Protein AF-A0A7V9PMR8-F1 (afdb_monomer)

Solvent-accessible surface area (backbone atoms only — not comparable to full-atom values): 5428 Å² total; per-residue (Å²): 141,79,83,82,80,80,77,72,96,74,81,78,82,47,84,84,66,37,72,68,54,50,50,52,55,52,49,51,52,54,53,53,50,59,64,67,62,66,70,69,76,81,69,92,73,72,91,62,100,39,61,42,54,69,80,44,74,50,74,47,78,76,52,99,87,48,60,45,77,51,71,54,83,31,55,55,80,87,69,127

Foldseek 3Di:
DDDDDPPDPDDDVDPVPPPVNCCVVVVVVVVVVVVVVPPDDDPPDDDDPAPQQPVHKDWADDDPVDTDIDGGGCRPVPPD

pLDDT: mean 80.86, std 15.11, range [43.28, 98.5]

Sequence (80 aa):
MEGERSVGLTGDWDARISRRTLLRTGGSAAAGLLVLSQAAPANAAPPFAGDPFSLGVASGDPAPDGFVLWTRLAPAPLEG

Mean predicted aligned error: 15.05 Å

Structure (mmCIF, N/CA/C/O backbone):
data_AF-A0A7V9PMR8-F1
#
_entry.id   AF-A0A7V9PMR8-F1
#
loop_
_atom_site.group_PDB
_atom_site.id
_atom_site.type_symbol
_atom_site.label_atom_id
_atom_site.label_alt_id
_atom_site.label_comp_id
_atom_site.label_asym_id
_atom_site.label_entity_id
_atom_site.label_seq_id
_atom_site.pdbx_PDB_ins_code
_atom_site.Cartn_x
_atom_site.Cartn_y
_atom_site.Cartn_z
_atom_site.occupancy
_atom_site.B_iso_or_equiv
_atom_site.auth_seq_id
_atom_site.auth_comp_id
_atom_site.auth_asym_id
_atom_site.auth_atom_id
_atom_site.pdbx_PDB_model_num
ATOM 1 N N . MET A 1 1 ? 13.901 25.589 80.730 1.00 46.28 1 MET A N 1
ATOM 2 C CA . MET A 1 1 ? 14.057 26.860 79.994 1.00 46.28 1 MET A CA 1
ATOM 3 C C . MET A 1 1 ? 14.915 26.545 78.783 1.00 46.28 1 MET A C 1
ATOM 5 O O . MET A 1 1 ? 16.123 26.709 78.832 1.00 46.28 1 MET A O 1
ATOM 9 N N . GLU A 1 2 ? 14.290 25.948 77.769 1.00 43.28 2 GLU A N 1
ATOM 10 C CA . GLU A 1 2 ? 14.936 25.503 76.532 1.00 43.28 2 GLU A CA 1
ATOM 11 C C . GLU A 1 2 ? 14.595 26.539 75.459 1.00 43.28 2 GLU A C 1
ATOM 13 O O . GLU A 1 2 ? 13.419 26.823 75.233 1.00 43.28 2 GLU A O 1
ATOM 18 N N . GLY A 1 3 ? 15.617 27.172 74.885 1.00 51.91 3 GLY A N 1
ATOM 19 C CA . GLY A 1 3 ? 15.458 28.195 73.859 1.00 51.91 3 GLY A CA 1
ATOM 20 C C . GLY A 1 3 ? 15.095 27.558 72.524 1.00 51.91 3 GLY A C 1
ATOM 21 O O . GLY A 1 3 ? 15.915 26.871 71.914 1.00 51.91 3 GLY A O 1
ATOM 22 N N . GLU A 1 4 ? 13.871 27.804 72.066 1.00 51.91 4 GLU A N 1
ATOM 23 C CA . GLU A 1 4 ? 13.384 27.388 70.755 1.00 51.91 4 GLU A CA 1
ATOM 24 C C . GLU A 1 4 ? 14.209 28.058 69.650 1.00 51.91 4 GLU A C 1
ATOM 26 O O . GLU A 1 4 ? 14.164 29.269 69.422 1.00 51.91 4 GLU A O 1
ATOM 31 N N . ARG A 1 5 ? 14.994 27.247 68.943 1.00 58.81 5 ARG A N 1
ATOM 32 C CA . ARG A 1 5 ? 15.708 27.661 67.737 1.00 58.81 5 ARG A CA 1
ATOM 33 C C . ARG A 1 5 ? 14.699 27.670 66.595 1.00 58.81 5 ARG A C 1
ATOM 35 O O . ARG A 1 5 ? 14.433 26.636 65.988 1.00 58.81 5 ARG A O 1
ATOM 42 N N . SER A 1 6 ? 14.121 28.837 66.330 1.00 52.34 6 SER A N 1
ATOM 43 C CA . SER A 1 6 ? 13.284 29.095 65.157 1.00 52.34 6 SER A CA 1
ATOM 44 C C . SER A 1 6 ? 14.088 28.830 63.876 1.00 52.34 6 SER A C 1
ATOM 46 O O . SER A 1 6 ? 14.848 29.686 63.420 1.00 52.34 6 SER A O 1
ATOM 48 N N . VAL A 1 7 ? 13.919 27.647 63.281 1.00 59.59 7 VAL A N 1
ATOM 49 C CA . VAL A 1 7 ? 14.335 27.379 61.900 1.00 59.59 7 VAL A CA 1
ATOM 50 C C . VAL A 1 7 ? 13.379 28.146 60.991 1.00 59.59 7 VAL A C 1
ATOM 52 O O . VAL A 1 7 ? 12.226 27.759 60.811 1.00 59.59 7 VAL A O 1
ATOM 55 N N . GLY A 1 8 ? 13.847 29.274 60.457 1.00 54.34 8 GLY A N 1
ATOM 56 C CA . GLY A 1 8 ? 13.109 30.037 59.458 1.00 54.34 8 GLY A CA 1
ATOM 57 C C . GLY A 1 8 ? 12.833 29.171 58.228 1.00 54.34 8 GLY A C 1
ATOM 58 O O . GLY A 1 8 ? 13.739 28.556 57.674 1.00 54.34 8 GLY A O 1
ATOM 59 N N . LEU A 1 9 ? 11.575 29.139 57.789 1.00 59.56 9 LEU A N 1
ATOM 60 C CA . LEU A 1 9 ? 11.088 28.392 56.617 1.00 59.56 9 LEU A CA 1
ATOM 61 C C . LEU A 1 9 ? 11.584 28.963 55.271 1.00 59.56 9 LEU A C 1
ATOM 63 O O . LEU A 1 9 ? 11.125 28.553 54.206 1.00 59.56 9 LEU A O 1
ATOM 67 N N . THR A 1 10 ? 12.514 29.914 55.303 1.00 65.81 10 THR A N 1
ATOM 68 C CA . THR A 1 10 ? 12.999 30.669 54.152 1.00 65.81 10 THR A CA 1
ATOM 69 C C . THR A 1 10 ? 14.484 30.396 53.930 1.00 65.81 10 THR A C 1
ATOM 71 O O . THR A 1 10 ? 15.341 30.996 54.569 1.00 65.81 10 THR A O 1
ATOM 74 N N . GLY A 1 11 ? 14.776 29.530 52.953 1.00 59.62 11 GLY A N 1
ATOM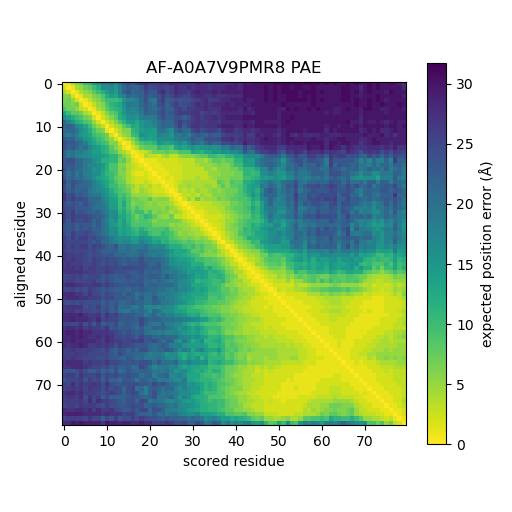 75 C CA . GLY A 1 11 ? 15.859 29.827 52.013 1.00 59.62 11 GLY A CA 1
ATOM 76 C C . GLY A 1 11 ? 17.068 28.897 51.908 1.00 59.62 11 GLY A C 1
ATOM 77 O O . GLY A 1 11 ? 17.981 29.292 51.198 1.00 59.62 11 GLY A O 1
ATOM 78 N N . ASP A 1 12 ? 17.110 27.706 52.523 1.00 59.53 12 ASP A N 1
ATOM 79 C CA . ASP A 1 12 ? 18.293 26.816 52.380 1.00 59.53 12 ASP A CA 1
ATOM 80 C C . ASP A 1 12 ? 18.007 25.409 51.808 1.00 59.53 12 ASP A C 1
ATOM 82 O O . ASP A 1 12 ? 18.897 24.724 51.311 1.00 59.53 12 ASP A O 1
ATOM 86 N N . TRP A 1 13 ? 16.740 24.990 51.727 1.00 58.81 13 TRP A N 1
ATOM 87 C CA . TRP A 1 13 ? 16.363 23.766 50.995 1.00 58.81 13 TRP A CA 1
ATOM 88 C C . TRP A 1 13 ? 16.393 23.938 49.460 1.00 58.81 13 TRP A C 1
ATOM 90 O O . TRP A 1 13 ? 16.355 22.956 48.718 1.00 58.81 13 TRP A O 1
ATOM 100 N N . ASP A 1 14 ? 16.453 25.183 48.978 1.00 56.66 14 ASP A N 1
ATOM 101 C CA . ASP A 1 14 ? 16.046 25.586 47.620 1.00 56.66 14 ASP A CA 1
ATOM 102 C C . ASP A 1 14 ? 17.179 25.513 46.572 1.00 56.66 14 ASP A C 1
ATOM 104 O O . ASP A 1 14 ? 16.933 25.506 45.365 1.00 56.66 14 ASP A O 1
ATOM 108 N N . ALA A 1 15 ? 18.445 25.410 46.999 1.00 60.72 15 ALA A N 1
ATOM 109 C CA . ALA A 1 15 ? 19.586 25.409 46.077 1.00 60.72 15 ALA A CA 1
ATOM 110 C C . ALA A 1 15 ? 19.754 24.086 45.306 1.00 60.72 15 ALA A C 1
ATOM 112 O O . ALA A 1 15 ? 20.373 24.066 44.242 1.00 60.72 15 ALA A O 1
ATOM 113 N N . ARG A 1 16 ? 19.203 22.974 45.817 1.00 64.31 16 ARG A N 1
ATOM 114 C CA . ARG A 1 16 ? 19.352 21.656 45.176 1.00 64.31 16 ARG A CA 1
ATOM 115 C C . ARG A 1 16 ? 18.255 21.346 44.160 1.00 64.31 16 ARG A C 1
ATOM 117 O O . ARG A 1 16 ? 18.546 20.683 43.170 1.00 64.31 16 ARG A O 1
ATOM 124 N N . ILE A 1 17 ? 17.025 21.838 44.355 1.00 72.62 17 ILE A N 1
ATOM 125 C CA . ILE A 1 17 ? 15.909 21.650 43.410 1.00 72.62 17 ILE A CA 1
ATOM 126 C C . ILE A 1 17 ? 15.009 22.896 43.403 1.00 72.62 17 ILE A C 1
ATOM 128 O O . ILE A 1 17 ? 14.009 22.966 44.110 1.00 72.62 17 ILE A O 1
ATOM 132 N N . SER A 1 18 ? 15.332 23.869 42.549 1.00 85.00 18 SER A N 1
ATOM 133 C CA . S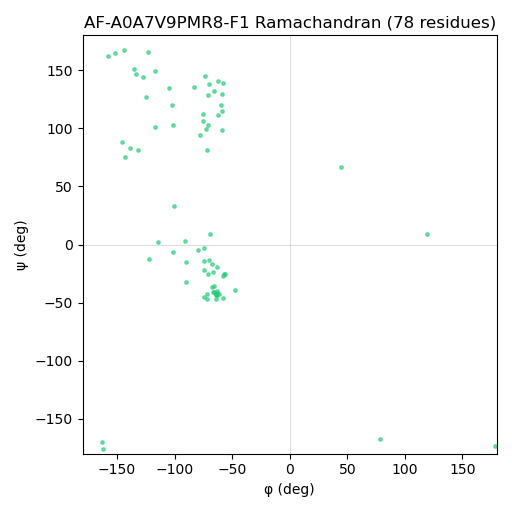ER A 1 18 ? 14.453 25.018 42.298 1.00 85.00 18 SER A CA 1
ATOM 134 C C . SER A 1 18 ? 13.241 24.614 41.448 1.00 85.00 18 SER A C 1
ATOM 136 O O . SER A 1 18 ? 13.378 23.854 40.483 1.00 85.00 18 SER A O 1
ATOM 138 N N . ARG A 1 19 ? 12.067 25.217 41.705 1.00 81.31 19 ARG A N 1
ATOM 139 C CA . ARG A 1 19 ? 10.863 25.109 40.845 1.00 81.31 19 ARG A CA 1
ATOM 140 C C . ARG A 1 19 ? 11.174 25.332 39.363 1.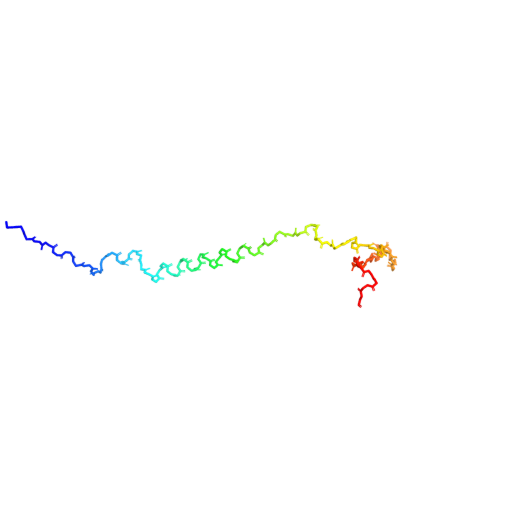00 81.31 19 ARG A C 1
ATOM 142 O O . ARG A 1 19 ? 10.637 24.643 38.504 1.00 81.31 19 ARG A O 1
ATOM 149 N N . ARG A 1 20 ? 12.061 26.282 39.051 1.00 82.00 20 ARG A N 1
ATOM 150 C CA . ARG A 1 20 ? 12.467 26.581 37.669 1.00 82.00 20 ARG A CA 1
ATOM 151 C C . ARG A 1 20 ? 13.250 25.431 37.042 1.00 82.00 20 ARG A C 1
ATOM 153 O O . ARG A 1 20 ? 13.036 25.129 35.871 1.00 82.00 20 ARG A O 1
ATOM 160 N N . THR A 1 21 ? 14.145 24.809 37.806 1.00 82.25 21 THR A N 1
ATOM 161 C CA . THR A 1 21 ? 14.901 23.633 37.365 1.00 82.25 21 THR A CA 1
ATOM 162 C C . THR A 1 21 ? 13.947 22.478 37.107 1.00 82.25 21 THR A C 1
ATOM 164 O O . THR A 1 21 ? 13.995 21.914 36.022 1.00 82.25 21 THR A O 1
ATOM 167 N N . LEU A 1 22 ? 13.013 22.220 38.029 1.00 83.50 22 LEU A N 1
ATOM 168 C CA . LEU A 1 22 ? 11.989 21.185 37.882 1.00 83.50 22 LEU A CA 1
ATOM 169 C C . LEU A 1 22 ? 11.123 21.389 36.629 1.00 83.50 22 LEU A C 1
ATOM 171 O O . LEU A 1 22 ? 10.916 20.451 35.868 1.00 83.50 22 LEU A O 1
ATOM 175 N N . LEU A 1 23 ? 10.648 22.614 36.381 1.00 86.00 23 LEU A N 1
ATOM 176 C CA . LEU A 1 23 ? 9.827 22.915 35.204 1.00 86.00 23 LEU A CA 1
ATOM 177 C C . LEU A 1 23 ? 10.615 22.790 33.895 1.00 86.00 23 LEU A C 1
ATOM 179 O O . LEU A 1 23 ? 10.076 22.320 32.898 1.00 86.00 23 LEU A O 1
ATOM 183 N N . ARG A 1 24 ? 11.895 23.178 33.883 1.00 84.00 24 ARG A N 1
ATOM 184 C CA . ARG A 1 24 ? 12.742 23.065 32.688 1.00 84.00 24 ARG A CA 1
ATOM 185 C C . ARG A 1 24 ? 13.111 21.619 32.378 1.00 84.00 24 ARG A C 1
ATOM 187 O O . ARG A 1 24 ? 12.999 21.216 31.224 1.00 84.00 24 ARG A O 1
ATOM 194 N N . THR A 1 25 ? 13.535 20.842 33.372 1.00 80.19 25 THR A N 1
ATOM 195 C CA . THR A 1 25 ? 13.937 19.443 33.164 1.00 80.19 25 THR A CA 1
ATOM 196 C C . THR A 1 25 ? 12.721 18.547 32.951 1.00 80.19 25 THR A C 1
ATOM 198 O O . THR A 1 25 ? 12.697 17.785 31.988 1.00 80.19 25 THR A O 1
ATOM 201 N N . GLY A 1 26 ? 11.677 18.705 33.769 1.00 80.88 26 GLY A N 1
ATOM 202 C CA . GLY A 1 26 ? 10.413 17.983 33.627 1.00 80.88 26 GLY A CA 1
ATOM 203 C C . GLY A 1 26 ? 9.681 18.319 32.327 1.00 80.88 26 GLY A C 1
ATOM 204 O O . GLY A 1 26 ? 9.230 17.412 31.630 1.00 80.88 26 GLY A O 1
ATOM 205 N N . GLY A 1 27 ? 9.632 19.601 31.944 1.00 79.44 27 GLY A N 1
ATOM 206 C CA . GLY A 1 27 ? 9.031 20.038 30.680 1.00 79.44 27 GLY A CA 1
ATOM 207 C C . GLY A 1 27 ? 9.769 19.503 29.449 1.00 79.44 27 GLY A C 1
ATOM 208 O O . GLY A 1 27 ? 9.132 19.010 28.521 1.00 79.44 27 GLY A O 1
ATOM 209 N N . SER A 1 28 ? 11.107 19.526 29.462 1.00 77.56 28 SER A N 1
ATOM 210 C CA . SER A 1 28 ? 11.929 18.982 28.366 1.00 77.56 28 SER A CA 1
ATOM 211 C C . SER A 1 28 ? 11.784 17.464 28.229 1.00 77.56 28 SER A C 1
ATOM 213 O O . SER A 1 28 ? 11.670 16.957 27.116 1.00 77.56 28 SER A O 1
ATOM 215 N N . ALA A 1 29 ? 11.744 16.736 29.350 1.00 78.50 29 ALA A N 1
ATOM 216 C CA . ALA A 1 29 ? 11.550 15.288 29.346 1.00 78.50 29 ALA A CA 1
ATOM 217 C C . ALA A 1 29 ? 10.169 14.897 28.792 1.00 78.50 29 ALA A C 1
ATOM 219 O O . ALA A 1 29 ? 10.074 14.004 27.951 1.00 78.50 29 ALA A O 1
ATOM 220 N N . ALA A 1 30 ? 9.110 15.603 29.201 1.00 73.56 30 ALA A N 1
ATOM 221 C CA . ALA A 1 30 ? 7.761 15.374 28.688 1.00 73.56 30 ALA A CA 1
ATOM 222 C C . ALA A 1 30 ? 7.655 15.669 27.180 1.00 73.56 30 ALA A C 1
ATOM 224 O O . ALA A 1 30 ? 7.09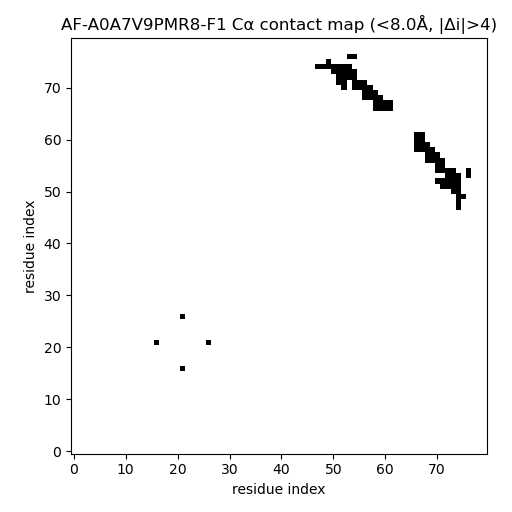4 14.868 26.436 1.00 73.56 30 ALA A O 1
ATOM 225 N N . ALA A 1 31 ? 8.245 16.773 26.710 1.00 74.81 31 ALA A N 1
ATOM 226 C CA . ALA A 1 31 ? 8.272 17.109 25.286 1.00 74.81 31 ALA A CA 1
ATOM 227 C C . ALA A 1 31 ? 9.052 16.074 24.456 1.00 74.81 31 ALA A C 1
ATOM 229 O O . ALA A 1 31 ? 8.597 15.673 23.386 1.00 74.81 31 ALA A O 1
ATOM 230 N N . GLY A 1 32 ? 10.193 15.596 24.965 1.00 77.81 32 GLY A N 1
ATOM 231 C CA . GLY A 1 32 ? 10.980 14.547 24.315 1.00 77.81 32 GLY A CA 1
ATOM 232 C C . GLY A 1 32 ? 10.209 13.232 24.170 1.00 77.81 32 GLY A C 1
ATOM 233 O O . GLY A 1 32 ? 10.229 12.629 23.100 1.00 77.81 32 GLY A O 1
ATOM 234 N N . LEU A 1 33 ? 9.467 12.822 25.204 1.00 76.94 33 LEU A N 1
ATOM 235 C CA . LEU A 1 33 ? 8.624 11.622 25.152 1.00 76.94 33 LEU A CA 1
ATOM 236 C C . LEU A 1 33 ? 7.500 11.741 24.116 1.00 76.94 33 LEU A C 1
ATOM 238 O O . LEU A 1 33 ? 7.265 10.782 23.388 1.00 76.94 33 LEU A O 1
ATOM 242 N N . LEU A 1 34 ? 6.862 12.910 24.000 1.00 77.44 34 LEU A N 1
ATOM 243 C CA . LEU A 1 34 ? 5.812 13.146 23.004 1.00 77.44 34 LEU A CA 1
ATOM 244 C C . LEU A 1 34 ? 6.331 13.093 21.565 1.00 77.44 34 LEU A C 1
ATOM 246 O O . LEU A 1 34 ? 5.613 12.631 20.687 1.00 77.44 34 LEU A O 1
ATOM 250 N N . VAL A 1 35 ? 7.560 13.556 21.309 1.00 75.31 35 VAL A N 1
ATOM 251 C CA . VAL A 1 35 ? 8.180 13.484 19.973 1.00 75.31 35 VAL A CA 1
ATOM 252 C C . VAL A 1 35 ? 8.562 12.044 19.631 1.00 75.31 35 VAL A C 1
ATOM 254 O O . VAL A 1 35 ? 8.300 11.586 18.520 1.00 75.31 35 VAL A O 1
ATOM 257 N N . LEU A 1 36 ? 9.131 11.307 20.587 1.00 74.38 36 LEU A N 1
ATOM 258 C CA . LEU A 1 36 ? 9.515 9.907 20.392 1.00 74.38 36 LEU A CA 1
ATOM 259 C C . LEU A 1 36 ? 8.304 8.963 20.293 1.00 74.38 36 LEU A C 1
ATOM 261 O O . LEU A 1 36 ? 8.404 7.919 19.653 1.00 74.38 36 LEU A O 1
ATOM 265 N N . SER A 1 37 ? 7.154 9.326 20.870 1.00 70.19 37 SER A N 1
ATOM 266 C CA . SER A 1 37 ? 5.921 8.532 20.790 1.00 70.19 37 SER A CA 1
ATOM 267 C C . SER A 1 37 ? 5.147 8.696 19.479 1.00 70.19 37 SER A C 1
ATOM 269 O O . SER A 1 37 ? 4.156 8.000 19.286 1.00 70.19 37 SER A O 1
ATOM 271 N N . GLN A 1 38 ? 5.567 9.590 18.573 1.00 71.00 38 GLN A N 1
ATOM 272 C CA . GLN A 1 38 ? 4.899 9.776 17.272 1.00 71.00 38 GLN A CA 1
ATOM 273 C C . GLN A 1 38 ? 5.193 8.651 16.271 1.00 71.00 38 GLN A C 1
ATOM 275 O O . GLN A 1 38 ? 4.672 8.668 15.155 1.00 71.00 38 GLN A O 1
ATOM 280 N N . ALA A 1 39 ? 6.032 7.677 16.631 1.00 71.00 39 ALA A N 1
ATOM 281 C CA . ALA A 1 39 ? 6.235 6.485 15.825 1.00 71.00 39 ALA A CA 1
ATOM 282 C C . ALA A 1 39 ? 4.988 5.591 15.910 1.00 71.00 39 ALA A C 1
ATOM 284 O O . ALA A 1 39 ? 4.931 4.636 16.684 1.00 71.00 39 ALA A O 1
ATOM 285 N N . ALA A 1 40 ? 3.968 5.912 15.114 1.00 73.69 40 ALA A N 1
ATOM 286 C CA . ALA A 1 40 ? 2.885 4.981 14.861 1.00 73.69 40 ALA A CA 1
ATOM 287 C C . ALA A 1 40 ? 3.456 3.778 14.091 1.00 73.69 40 ALA A C 1
ATOM 289 O O . ALA A 1 40 ? 4.187 3.976 13.112 1.00 73.69 40 ALA A O 1
ATOM 290 N N . PRO A 1 41 ? 3.154 2.534 14.501 1.00 76.69 41 PRO A N 1
ATOM 291 C CA . PRO A 1 41 ? 3.519 1.380 13.698 1.00 76.69 41 PRO A CA 1
ATOM 292 C C . PRO A 1 41 ? 2.882 1.517 12.312 1.00 76.69 41 PRO A C 1
ATOM 294 O O . PRO A 1 41 ? 1.728 1.931 12.183 1.00 76.69 41 PRO A O 1
ATOM 297 N N . ALA A 1 42 ? 3.633 1.167 11.268 1.00 77.50 42 ALA A N 1
ATOM 298 C CA . ALA A 1 42 ? 3.063 1.058 9.936 1.00 77.50 42 ALA A CA 1
ATOM 299 C C . ALA A 1 42 ? 1.943 0.009 9.979 1.00 77.50 42 ALA A C 1
ATOM 301 O O . ALA A 1 42 ? 2.177 -1.152 10.320 1.00 77.50 42 ALA A O 1
AT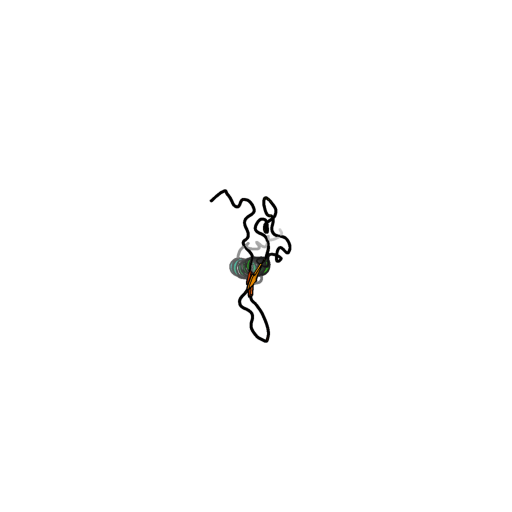OM 302 N N . ASN A 1 43 ? 0.718 0.423 9.654 1.00 79.69 43 ASN A N 1
ATOM 303 C CA . ASN A 1 43 ? -0.406 -0.497 9.566 1.00 79.69 43 ASN A CA 1
ATOM 304 C C . ASN A 1 43 ? -0.232 -1.346 8.306 1.00 79.69 43 ASN A C 1
ATOM 306 O O . ASN A 1 43 ? -0.545 -0.899 7.206 1.00 79.69 43 ASN A O 1
ATOM 310 N N . ALA A 1 44 ? 0.274 -2.569 8.474 1.00 78.44 44 ALA A N 1
ATOM 311 C CA . ALA A 1 44 ? 0.474 -3.520 7.378 1.00 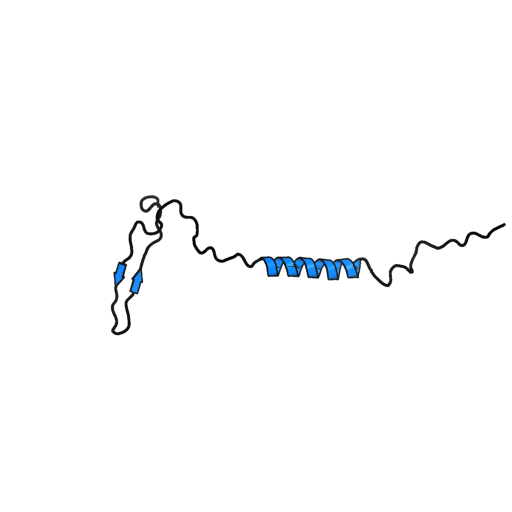78.44 44 ALA A CA 1
ATOM 312 C C . ALA A 1 44 ? -0.844 -3.939 6.693 1.00 78.44 44 ALA A C 1
ATOM 314 O O . ALA A 1 44 ? -0.824 -4.421 5.565 1.00 78.44 44 ALA A O 1
ATOM 315 N N . ALA A 1 45 ? -1.981 -3.739 7.364 1.00 81.69 45 ALA A N 1
ATOM 316 C CA . ALA A 1 45 ? -3.317 -4.008 6.847 1.00 81.69 45 ALA A CA 1
ATOM 317 C C . ALA A 1 45 ? -4.272 -2.869 7.252 1.00 81.69 45 ALA A C 1
ATOM 319 O O . ALA A 1 45 ? -4.947 -2.971 8.280 1.00 81.69 45 ALA A O 1
ATOM 320 N N . PRO A 1 46 ? -4.299 -1.747 6.510 1.00 84.19 46 PRO A N 1
ATOM 321 C CA . PRO A 1 46 ? -5.250 -0.678 6.784 1.00 84.19 46 PRO A CA 1
ATOM 322 C C . PRO A 1 46 ? -6.690 -1.191 6.598 1.00 84.19 46 PRO A C 1
ATOM 324 O O . PRO A 1 46 ? -6.949 -1.972 5.679 1.00 84.19 46 PRO A O 1
ATOM 327 N N . PRO A 1 47 ? -7.634 -0.782 7.462 1.00 88.50 47 PRO A N 1
ATOM 328 C CA . PRO A 1 47 ? -9.016 -1.224 7.354 1.00 88.50 47 PRO A CA 1
ATOM 329 C C . PRO A 1 47 ? -9.686 -0.586 6.132 1.00 88.50 47 PRO A C 1
ATOM 331 O O . PRO A 1 47 ? -9.677 0.635 5.972 1.00 88.50 47 PRO A O 1
ATOM 334 N N . PHE A 1 48 ? -10.313 -1.414 5.300 1.00 90.94 48 PHE A N 1
ATOM 335 C CA . PHE A 1 48 ? -11.190 -0.988 4.210 1.00 90.94 48 PHE A CA 1
ATOM 336 C C . PHE A 1 48 ? -12.609 -1.500 4.471 1.00 90.94 48 PHE A C 1
ATOM 338 O O . PHE A 1 48 ? -12.789 -2.559 5.068 1.00 90.94 48 PHE A O 1
ATOM 345 N N . ALA A 1 49 ? -13.624 -0.758 4.018 1.00 90.00 49 ALA A N 1
ATOM 346 C CA . ALA A 1 49 ? -15.029 -1.155 4.165 1.00 90.00 49 ALA A CA 1
ATOM 347 C C . ALA A 1 49 ? -15.406 -2.402 3.333 1.00 90.00 49 ALA A C 1
ATOM 349 O O 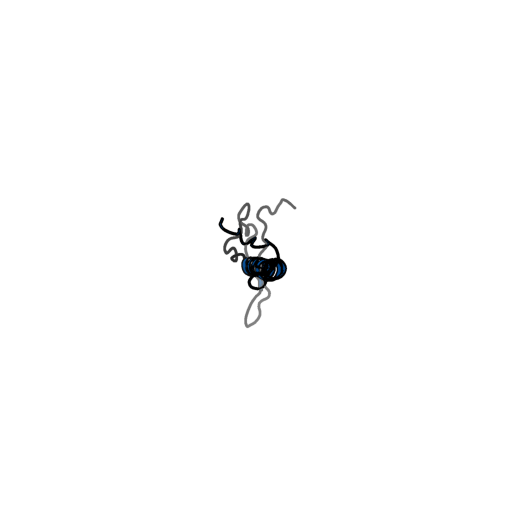. ALA A 1 49 ? -16.429 -3.031 3.585 1.00 90.00 49 ALA A O 1
ATOM 350 N N . GLY A 1 50 ? -14.573 -2.762 2.357 1.00 90.69 50 GLY A N 1
ATOM 351 C CA . GLY A 1 50 ? -14.715 -3.914 1.471 1.00 90.69 50 GLY A CA 1
ATOM 352 C C . GLY A 1 50 ? -13.380 -4.220 0.796 1.00 90.69 50 GLY A C 1
ATOM 353 O O . GLY A 1 50 ? -12.360 -3.637 1.169 1.00 90.69 50 GLY A O 1
ATOM 354 N N . ASP A 1 51 ? -13.379 -5.111 -0.197 1.00 93.56 51 ASP A N 1
ATOM 355 C CA . ASP A 1 51 ? -12.172 -5.410 -0.975 1.00 93.56 51 ASP A CA 1
ATOM 356 C C . ASP A 1 51 ? -11.635 -4.131 -1.652 1.00 93.56 51 ASP A C 1
ATOM 358 O O . ASP A 1 51 ? -12.318 -3.559 -2.510 1.00 93.56 51 ASP A O 1
ATOM 362 N N . PRO A 1 52 ? -10.430 -3.647 -1.288 1.00 94.44 52 PRO A N 1
ATOM 363 C CA . PRO A 1 52 ? -9.877 -2.443 -1.887 1.00 94.44 52 PRO A CA 1
ATOM 364 C C . PRO A 1 52 ? -9.552 -2.619 -3.373 1.00 94.44 52 PRO A C 1
ATOM 366 O O . PRO A 1 52 ? -9.549 -1.624 -4.095 1.00 94.44 52 PRO A O 1
ATOM 369 N N . PHE A 1 53 ? -9.327 -3.845 -3.852 1.00 95.81 53 PHE A N 1
ATOM 370 C CA . PHE A 1 53 ? -8.949 -4.135 -5.237 1.00 95.81 53 PHE A CA 1
ATOM 371 C C . PHE A 1 53 ? -10.134 -4.623 -6.079 1.00 95.81 53 PHE A C 1
ATOM 373 O O . PHE A 1 53 ? -9.956 -5.407 -7.008 1.00 95.81 53 PHE A O 1
ATOM 380 N N . SER A 1 54 ? -11.341 -4.122 -5.799 1.00 95.44 54 SER A N 1
ATOM 381 C CA . SER A 1 54 ? -12.583 -4.510 -6.492 1.00 95.44 54 SER A CA 1
ATOM 382 C C . SER A 1 54 ? -12.547 -4.324 -8.020 1.00 95.44 54 SER A C 1
ATOM 384 O O . SER A 1 54 ? -13.250 -5.017 -8.751 1.00 95.44 54 SER A O 1
ATOM 386 N N . LEU A 1 55 ? -11.713 -3.403 -8.517 1.00 96.12 55 LEU A N 1
ATOM 387 C CA . LEU A 1 55 ? -11.494 -3.143 -9.947 1.00 96.12 55 LEU A CA 1
ATOM 388 C C . LEU A 1 55 ? -10.342 -3.968 -10.545 1.00 96.12 55 LEU A C 1
ATOM 390 O O . LEU A 1 55 ? -10.008 -3.811 -11.719 1.00 96.12 55 LEU A O 1
ATOM 394 N N . GLY A 1 56 ? -9.732 -4.837 -9.742 1.00 97.06 56 GLY A N 1
ATOM 395 C CA . GLY A 1 56 ? -8.624 -5.697 -10.117 1.00 97.06 56 GLY A CA 1
ATOM 396 C C . GLY A 1 56 ? -7.266 -4.995 -10.165 1.00 97.06 56 GLY A C 1
ATOM 397 O O . GLY A 1 56 ? -7.054 -3.879 -9.679 1.00 97.06 56 GLY A O 1
ATOM 398 N N . VAL A 1 57 ? -6.316 -5.707 -10.759 1.00 97.88 57 VAL A N 1
ATOM 399 C CA . VAL A 1 57 ? -4.933 -5.282 -10.982 1.00 97.88 57 VAL A CA 1
ATOM 400 C C . VAL A 1 57 ? -4.636 -5.482 -12.457 1.00 97.88 57 VAL A C 1
ATOM 402 O O . VAL A 1 57 ? -5.109 -6.449 -13.058 1.00 97.88 57 VAL A O 1
ATOM 405 N N . ALA A 1 58 ? -3.855 -4.586 -13.041 1.00 97.56 58 ALA A N 1
ATOM 406 C CA . ALA A 1 58 ? -3.465 -4.698 -14.433 1.00 97.56 58 ALA A CA 1
ATOM 407 C C . ALA A 1 58 ? -2.030 -4.213 -14.665 1.00 97.56 58 ALA A C 1
ATOM 409 O O . ALA A 1 58 ? -1.391 -3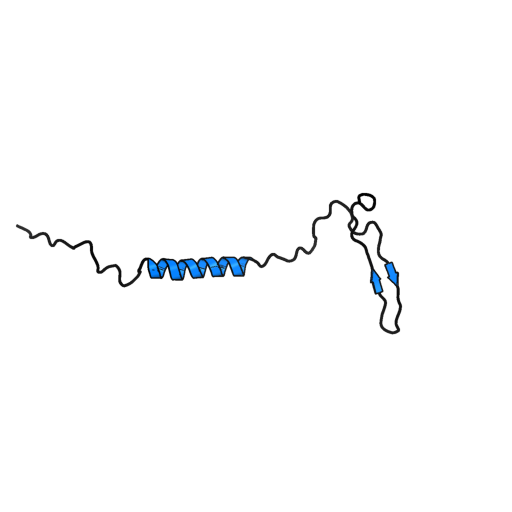.629 -13.785 1.00 97.56 58 ALA A O 1
ATOM 410 N N . SER A 1 59 ? -1.510 -4.528 -15.849 1.00 98.25 59 SER A N 1
ATOM 411 C CA . SER A 1 59 ? -0.134 -4.258 -16.265 1.00 98.25 59 SER A CA 1
ATOM 412 C C . SER A 1 59 ? -0.082 -3.647 -17.664 1.00 98.25 59 SER A C 1
ATOM 414 O O . SER A 1 59 ? -0.903 -4.009 -18.509 1.00 98.25 59 SER A O 1
ATOM 416 N N . GLY A 1 60 ? 0.878 -2.762 -17.935 1.00 97.81 60 GLY A N 1
ATOM 417 C CA . GLY A 1 60 ? 1.016 -2.061 -19.220 1.00 97.81 60 GLY A CA 1
ATOM 418 C C . GLY A 1 60 ? 2.405 -1.454 -19.434 1.00 97.81 60 GLY A C 1
ATOM 419 O O . GLY A 1 60 ? 3.290 -1.669 -18.614 1.00 97.81 60 GLY A O 1
ATOM 420 N N . ASP A 1 61 ? 2.592 -0.727 -20.540 1.00 97.81 61 ASP A N 1
ATOM 421 C CA . ASP A 1 61 ? 3.849 -0.058 -20.933 1.00 97.81 61 ASP A CA 1
ATOM 422 C C . ASP A 1 61 ? 5.115 -0.920 -20.749 1.00 97.81 61 ASP A C 1
ATOM 424 O O . ASP A 1 61 ? 5.957 -0.634 -19.894 1.00 97.81 61 ASP A O 1
ATOM 428 N N . PRO A 1 62 ? 5.259 -2.011 -21.527 1.00 97.81 62 PRO A N 1
ATOM 429 C CA . PRO A 1 62 ? 6.423 -2.878 -21.426 1.00 97.81 62 PRO A CA 1
ATOM 430 C C . PRO A 1 62 ? 7.695 -2.205 -21.963 1.00 97.81 62 PRO A C 1
ATOM 432 O O . PRO A 1 62 ? 7.707 -1.600 -23.036 1.00 97.81 62 PRO A O 1
ATOM 435 N N . ALA A 1 63 ? 8.788 -2.405 -21.236 1.00 98.19 63 ALA A N 1
ATOM 436 C CA . ALA A 1 63 ? 10.163 -2.089 -21.590 1.00 98.19 63 ALA A CA 1
ATOM 437 C C . ALA A 1 63 ? 11.020 -3.373 -21.511 1.00 98.19 63 ALA A C 1
ATOM 439 O O . ALA A 1 63 ? 10.579 -4.377 -20.945 1.00 98.19 63 ALA A O 1
ATOM 440 N N . PRO A 1 64 ? 12.247 -3.389 -22.064 1.00 98.44 64 PRO A N 1
ATOM 441 C CA . PRO A 1 64 ? 13.106 -4.576 -22.022 1.00 98.44 64 PRO A CA 1
ATOM 442 C C . PRO A 1 64 ? 13.406 -5.103 -20.609 1.00 98.44 64 PRO A C 1
ATOM 444 O O . PRO A 1 64 ? 13.702 -6.285 -20.450 1.00 98.44 64 PRO A O 1
ATOM 447 N N . ASP A 1 65 ? 13.340 -4.240 -19.598 1.00 98.19 65 ASP A N 1
ATOM 448 C CA . ASP A 1 65 ? 13.672 -4.518 -18.201 1.00 98.19 65 ASP A CA 1
ATOM 449 C C . ASP A 1 65 ? 12.471 -4.427 -17.244 1.00 98.19 65 ASP A C 1
ATOM 451 O O . ASP A 1 65 ? 12.632 -4.631 -16.039 1.00 98.19 65 ASP A O 1
ATOM 455 N N . GLY A 1 66 ? 11.259 -4.166 -17.744 1.00 98.12 66 GLY A N 1
ATOM 456 C CA . GLY A 1 66 ? 10.102 -4.025 -16.868 1.0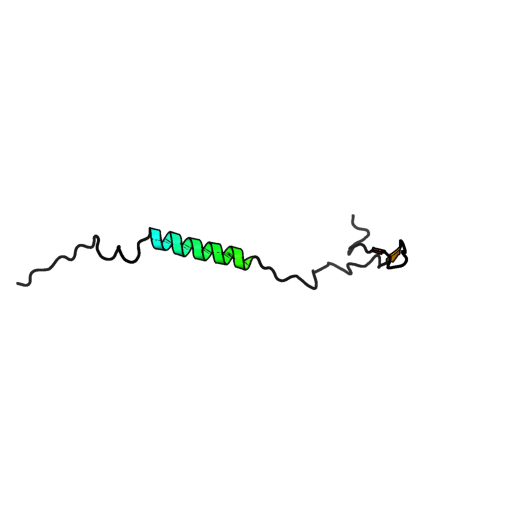0 98.12 66 GLY A CA 1
ATOM 457 C C . GLY A 1 66 ? 8.791 -3.685 -17.559 1.00 98.12 66 GLY A C 1
ATOM 458 O O . GLY A 1 66 ? 8.667 -3.687 -18.778 1.00 98.12 66 GLY A O 1
ATOM 459 N N . PHE A 1 67 ? 7.782 -3.419 -16.743 1.00 98.50 67 PHE A N 1
ATOM 460 C CA . PHE A 1 67 ? 6.459 -2.969 -17.157 1.00 98.50 67 PHE A CA 1
ATOM 461 C C . PHE A 1 67 ? 5.796 -2.256 -15.976 1.00 98.50 67 PHE A C 1
ATOM 463 O O . PHE A 1 67 ? 6.201 -2.415 -14.820 1.00 98.50 67 PHE A O 1
ATOM 470 N N . VAL A 1 68 ? 4.766 -1.470 -16.253 1.00 98.44 68 VAL A N 1
ATOM 471 C CA . VAL A 1 68 ? 3.987 -0.761 -15.238 1.00 98.44 68 VAL A CA 1
ATOM 472 C C . VAL A 1 68 ? 2.932 -1.693 -14.651 1.00 98.44 68 VAL A C 1
ATOM 474 O O . VAL A 1 68 ? 2.222 -2.371 -15.390 1.00 98.44 68 VAL A O 1
ATOM 477 N N . LEU A 1 69 ? 2.791 -1.686 -13.325 1.00 98.31 69 LEU A N 1
ATOM 478 C CA . LEU A 1 69 ? 1.660 -2.269 -12.600 1.00 98.31 69 LEU A CA 1
ATOM 479 C C . LEU A 1 69 ? 0.744 -1.153 -12.106 1.00 98.31 69 LEU A C 1
ATOM 481 O O . LEU A 1 69 ? 1.224 -0.177 -11.527 1.00 98.31 69 LEU A O 1
ATOM 485 N N . TRP A 1 70 ? -0.567 -1.310 -12.280 1.00 98.00 70 TRP A N 1
ATOM 486 C CA . TRP A 1 70 ? -1.542 -0.374 -11.730 1.00 98.00 70 TRP A CA 1
ATOM 487 C C . TRP A 1 70 ? -2.726 -1.082 -11.072 1.00 98.00 70 TRP A C 1
ATOM 489 O O . TRP A 1 70 ? -3.145 -2.177 -11.451 1.00 98.00 70 TRP A O 1
ATOM 499 N N . THR A 1 71 ? -3.293 -0.406 -10.078 1.00 97.31 71 THR A N 1
ATOM 500 C CA . THR A 1 71 ? -4.584 -0.725 -9.469 1.00 97.31 71 THR A CA 1
ATOM 501 C C . THR A 1 71 ? -5.212 0.558 -8.927 1.00 97.31 71 THR A C 1
ATOM 503 O O . THR A 1 71 ? -4.537 1.583 -8.796 1.00 97.31 71 THR A O 1
ATOM 506 N N . ARG A 1 72 ? -6.507 0.517 -8.618 1.00 95.50 72 ARG A N 1
ATOM 507 C CA . ARG A 1 72 ? -7.246 1.608 -7.980 1.00 95.50 72 ARG A CA 1
ATOM 508 C C . ARG A 1 72 ? -7.916 1.072 -6.721 1.00 95.50 72 ARG A C 1
ATOM 510 O O . ARG A 1 72 ? -8.680 0.118 -6.810 1.00 95.50 72 ARG A O 1
ATOM 517 N N . LEU A 1 73 ? -7.680 1.730 -5.583 1.00 94.69 73 LEU A N 1
ATOM 518 C CA . LEU A 1 73 ? -8.371 1.411 -4.333 1.00 94.69 73 LEU A CA 1
ATOM 519 C C . LEU A 1 73 ? -9.805 1.949 -4.396 1.00 94.69 73 LEU A C 1
ATOM 521 O O . LEU A 1 73 ? -10.009 3.162 -4.332 1.00 94.69 73 LEU A O 1
ATOM 525 N N . ALA A 1 74 ? -10.788 1.068 -4.566 1.00 95.44 74 ALA A N 1
ATOM 526 C CA . ALA A 1 74 ? -12.193 1.457 -4.700 1.00 95.44 74 ALA A CA 1
ATOM 527 C C . ALA A 1 74 ? -13.135 0.455 -4.006 1.00 95.44 74 ALA A C 1
ATOM 529 O O . ALA A 1 74 ? -13.813 -0.310 -4.688 1.00 95.44 74 ALA A O 1
ATOM 530 N N . PRO A 1 75 ? -13.225 0.456 -2.659 1.00 93.94 75 PRO A N 1
ATOM 531 C CA . PRO A 1 75 ? -14.127 -0.447 -1.933 1.00 93.94 75 PRO A CA 1
ATOM 532 C C . PRO A 1 75 ? -15.610 -0.306 -2.326 1.00 93.94 75 PRO A C 1
ATOM 534 O O . PRO A 1 75 ? -16.359 -1.271 -2.230 1.00 93.94 75 PRO A O 1
ATOM 537 N N . ALA A 1 76 ? -16.019 0.877 -2.800 1.00 93.88 76 ALA A N 1
ATOM 538 C CA . ALA A 1 76 ? -17.351 1.167 -3.329 1.00 93.88 76 ALA A CA 1
ATOM 539 C C . ALA A 1 76 ? -17.227 1.911 -4.678 1.00 93.88 76 ALA A C 1
ATOM 541 O O . ALA A 1 76 ? -17.287 3.136 -4.725 1.00 93.88 76 ALA A O 1
ATOM 542 N N . PRO A 1 77 ? -16.991 1.209 -5.802 1.00 90.50 77 PRO A N 1
ATOM 543 C CA . PRO A 1 77 ? -16.580 1.841 -7.062 1.00 90.50 77 PRO A CA 1
ATOM 544 C C . PRO A 1 77 ? -17.678 2.666 -7.754 1.00 90.50 77 PRO A C 1
ATOM 546 O O . PRO A 1 77 ? -17.375 3.412 -8.683 1.00 90.50 77 PRO A O 1
ATOM 549 N N . LEU A 1 78 ? -18.934 2.517 -7.325 1.00 92.88 78 LEU A N 1
ATOM 550 C CA . LEU A 1 78 ? -20.102 3.220 -7.868 1.00 92.88 78 LEU A CA 1
ATOM 551 C C . LEU A 1 78 ? -20.549 4.401 -6.993 1.00 92.88 78 LEU A C 1
ATOM 553 O O . LEU A 1 78 ? -21.453 5.136 -7.380 1.00 92.88 78 LEU A O 1
ATOM 557 N N . GLU A 1 79 ? -19.933 4.569 -5.824 1.00 88.12 79 GLU A N 1
ATOM 558 C CA . GLU A 1 79 ? -20.199 5.660 -4.892 1.00 88.12 79 GLU A CA 1
ATOM 559 C C . GLU A 1 79 ? -19.079 6.692 -5.067 1.00 88.12 79 GLU A C 1
ATOM 561 O O . GLU A 1 79 ? -17.940 6.463 -4.655 1.00 88.12 79 GLU A O 1
ATOM 566 N N . GLY A 1 80 ? -19.370 7.793 -5.758 1.00 69.31 80 GLY A N 1
ATOM 567 C CA . GLY A 1 80 ? -18.394 8.828 -6.106 1.00 69.31 80 GLY A CA 1
ATOM 568 C C . GLY A 1 80 ? -18.993 10.218 -6.096 1.00 69.31 80 GLY A C 1
ATOM 569 O O . GLY A 1 80 ? -20.208 10.332 -6.373 1.00 69.31 80 GLY A O 1
#

Secondary structure (DSSP, 8-state):
--------SSSSSTTTS-HHHHHHHHHHHHHHHHHHTT-PPP-SS---SS-TTTT-EEEEEEETTEEEEEE---SSTT--

Radius of gyration: 32.54 Å; Cα contacts (8 Å, |Δi|>4): 46; chains: 1; bounding box: 40×36×102 Å